Protein AF-A0A7S2F613-F1 (afdb_monomer_lite)

Sequence (159 aa):
TREFFDGRSPPLEVKPGTGSWQAKCLLPETAGRDEAEAFFVKMGFDPSSQLEWSEDGGLTVTNIHPGFIANLETGDKDVWWNIVHTGSLKTADGTAFPKKMVQEVQRRGWEATYAWKLKPGDWVVLDNMQVQHGRLPFQPDDSQIRTLLTVYDTPLRSC

Organism: NCBI:txid3111310

Foldseek 3Di:
DADQDDPPDPDDDDDPPDDALCVVLVHPPPDDPVSSVVSVVVVVDDCVPAWDADPVGDIGGHDADDQFCADPVVRRHGQRPDDLLPDFDAHNVRHTDDPVVSVVVVVLQSVQKDKDFDDVPDDDDDDNRFKDKDWDDDDDDPRDGTIIMIGGCDDPPPD

InterPro domains:
  IPR003819 TauD/TfdA-like domain [PF02668] (90-151)
  IPR042098 Glutarate 2-hydroxylase superfamily [G3DSA:3.60.130.10] (4-151)

Structure (mmCIF, N/CA/C/O backbone):
data_AF-A0A7S2F613-F1
#
_entry.id   AF-A0A7S2F613-F1
#
loop_
_atom_site.group_PDB
_atom_site.id
_atom_site.type_symbol
_atom_site.label_atom_id
_atom_site.label_alt_id
_atom_site.label_comp_id
_atom_site.label_asym_id
_atom_site.label_entity_id
_atom_site.label_seq_id
_atom_site.pdbx_PDB_ins_code
_atom_site.Cartn_x
_atom_site.Cartn_y
_atom_site.Cartn_z
_atom_site.occupancy
_atom_site.B_iso_or_equiv
_atom_site.auth_seq_id
_atom_site.auth_comp_id
_atom_site.auth_asym_id
_atom_site.auth_atom_id
_atom_site.pdbx_PDB_model_num
ATOM 1 N N . THR A 1 1 ? 25.778 -18.087 -7.089 1.00 37.00 1 THR A N 1
ATOM 2 C CA . THR A 1 1 ? 26.195 -17.794 -5.702 1.00 37.00 1 THR A CA 1
ATOM 3 C C . THR A 1 1 ? 25.107 -16.937 -5.089 1.00 37.00 1 THR A C 1
ATOM 5 O O . THR A 1 1 ? 24.722 -15.973 -5.733 1.00 37.00 1 THR A O 1
ATOM 8 N N . ARG A 1 2 ? 24.500 -17.341 -3.966 1.00 30.61 2 ARG A N 1
ATOM 9 C CA . ARG A 1 2 ? 23.435 -16.555 -3.315 1.00 30.61 2 ARG A CA 1
ATOM 10 C C . ARG A 1 2 ? 24.089 -15.339 -2.652 1.00 30.61 2 ARG A C 1
ATOM 12 O O . ARG A 1 2 ? 24.953 -15.527 -1.804 1.00 30.61 2 ARG A O 1
ATOM 19 N N . GLU A 1 3 ? 23.732 -14.131 -3.071 1.00 34.25 3 GLU A N 1
ATOM 20 C CA . GLU A 1 3 ? 24.165 -12.897 -2.409 1.00 34.25 3 GLU A CA 1
ATOM 21 C C . GLU A 1 3 ? 23.092 -12.518 -1.383 1.00 34.25 3 GLU A C 1
ATOM 23 O O . GLU A 1 3 ? 21.963 -12.206 -1.750 1.00 34.25 3 GLU A O 1
ATOM 28 N N . PHE A 1 4 ? 23.427 -12.608 -0.096 1.00 34.53 4 PHE A N 1
ATOM 29 C CA . PHE A 1 4 ? 22.566 -12.152 0.993 1.00 34.53 4 PHE A CA 1
ATOM 30 C C . PHE A 1 4 ? 22.884 -10.681 1.275 1.00 34.53 4 PHE A C 1
ATOM 32 O O . PHE A 1 4 ? 24.031 -10.345 1.568 1.00 34.53 4 PHE A O 1
ATOM 39 N N . PHE A 1 5 ? 21.886 -9.803 1.173 1.00 37.22 5 PHE A N 1
ATOM 40 C CA . PHE A 1 5 ? 22.024 -8.398 1.559 1.00 37.22 5 PHE A CA 1
ATOM 41 C C . PHE A 1 5 ? 21.827 -8.251 3.079 1.00 37.22 5 PHE A C 1
ATOM 43 O O . PHE A 1 5 ? 20.811 -8.679 3.626 1.00 37.22 5 PHE A O 1
ATOM 50 N N . ASP A 1 6 ? 22.806 -7.653 3.764 1.00 43.38 6 ASP A N 1
ATOM 51 C CA . ASP A 1 6 ? 22.768 -7.376 5.208 1.00 43.38 6 ASP A CA 1
ATOM 52 C C . ASP A 1 6 ? 21.840 -6.181 5.505 1.00 43.38 6 ASP A C 1
ATOM 54 O O . ASP A 1 6 ? 22.113 -5.049 5.107 1.00 43.38 6 ASP A O 1
ATOM 58 N N . GLY A 1 7 ? 20.719 -6.439 6.187 1.00 41.16 7 GLY A N 1
ATOM 59 C CA . GLY A 1 7 ? 19.607 -5.499 6.411 1.00 41.16 7 GLY A CA 1
ATOM 60 C C . GLY A 1 7 ? 19.746 -4.571 7.616 1.00 41.16 7 GLY A C 1
ATOM 61 O O . GLY A 1 7 ? 18.743 -4.196 8.216 1.00 41.16 7 GLY A O 1
ATOM 62 N N . ARG A 1 8 ? 20.965 -4.216 8.032 1.00 43.31 8 ARG A N 1
ATOM 63 C CA . ARG A 1 8 ? 21.192 -3.392 9.240 1.00 43.31 8 ARG A CA 1
ATOM 64 C C . ARG A 1 8 ? 20.996 -1.889 9.037 1.00 43.31 8 ARG A C 1
ATOM 66 O O . ARG A 1 8 ? 21.189 -1.125 9.980 1.00 43.31 8 ARG A O 1
ATOM 73 N N . SER A 1 9 ? 20.614 -1.448 7.843 1.00 40.47 9 SER A N 1
ATOM 74 C CA . SER A 1 9 ? 20.258 -0.051 7.598 1.00 40.47 9 SER A CA 1
ATOM 75 C C . SER A 1 9 ? 18.737 0.106 7.649 1.00 40.47 9 SER A C 1
ATOM 77 O O . SER A 1 9 ? 18.044 -0.603 6.919 1.00 40.47 9 SER A O 1
ATOM 79 N N . PRO A 1 10 ? 18.198 1.004 8.496 1.00 37.19 10 PRO A N 1
ATOM 80 C CA . PRO A 1 10 ? 16.763 1.252 8.537 1.00 37.19 10 PRO A CA 1
ATOM 81 C C . PRO A 1 10 ? 16.275 1.711 7.153 1.00 37.19 10 PRO A C 1
ATOM 83 O O . PRO A 1 10 ? 17.039 2.357 6.426 1.00 37.19 10 PRO A O 1
ATOM 86 N N . PRO A 1 11 ? 15.029 1.386 6.769 1.00 42.75 11 PRO A N 1
ATOM 87 C CA . PRO A 1 11 ? 14.482 1.831 5.498 1.00 42.75 11 PRO A CA 1
ATOM 88 C C . PRO A 1 11 ? 14.570 3.357 5.399 1.00 42.75 11 PRO A C 1
ATOM 90 O O . PRO A 1 11 ? 14.275 4.076 6.356 1.00 42.75 11 PRO A O 1
ATOM 93 N N . LEU A 1 12 ? 15.011 3.834 4.231 1.00 37.72 12 LEU A N 1
ATOM 94 C CA . LEU A 1 12 ? 15.002 5.252 3.886 1.00 37.72 12 LEU A CA 1
ATOM 95 C C . LEU A 1 12 ? 13.589 5.811 4.079 1.00 37.72 12 LEU A C 1
ATOM 97 O O . LEU A 1 12 ? 12.602 5.136 3.786 1.00 37.72 12 LEU A O 1
ATOM 101 N N . GLU A 1 13 ? 13.505 7.050 4.555 1.00 37.03 13 GLU A N 1
ATOM 102 C CA . GLU A 1 13 ? 12.249 7.771 4.728 1.00 37.03 13 GLU A CA 1
ATOM 103 C C . GLU A 1 13 ? 11.483 7.807 3.392 1.00 37.03 13 GLU A C 1
ATOM 105 O O . GLU A 1 13 ? 11.915 8.422 2.412 1.00 37.03 13 GLU A O 1
ATOM 110 N N . VAL A 1 14 ? 10.365 7.080 3.325 1.00 37.72 14 VAL A N 1
ATOM 111 C CA . VAL A 1 14 ? 9.534 7.002 2.122 1.00 37.72 14 VAL A CA 1
ATOM 112 C C . VAL A 1 14 ? 8.728 8.291 2.034 1.00 37.72 14 VAL A C 1
ATOM 114 O O . VAL A 1 14 ? 7.761 8.482 2.770 1.00 37.72 14 VAL A O 1
ATOM 117 N N . LYS A 1 15 ? 9.107 9.188 1.119 1.00 37.25 15 LYS A N 1
ATOM 118 C CA . LYS A 1 15 ? 8.228 10.296 0.730 1.00 37.25 15 LYS A CA 1
ATOM 119 C C . LYS A 1 15 ? 6.997 9.707 0.023 1.00 37.25 15 LYS A C 1
ATOM 121 O O . LYS A 1 15 ? 7.185 8.911 -0.902 1.00 37.25 15 LYS A O 1
ATOM 126 N N . PRO A 1 16 ? 5.760 10.057 0.423 1.00 47.88 16 PRO A N 1
ATOM 127 C CA . PRO A 1 16 ? 4.569 9.569 -0.257 1.00 47.88 16 PRO A CA 1
ATOM 128 C C . PRO A 1 16 ? 4.630 9.932 -1.743 1.00 47.88 16 PRO A C 1
ATOM 130 O O . PRO A 1 16 ? 5.014 11.045 -2.097 1.00 47.88 16 PRO A O 1
ATOM 133 N N . GLY A 1 17 ? 4.269 8.990 -2.616 1.00 47.56 17 GLY A N 1
ATOM 134 C CA . GLY A 1 17 ? 4.135 9.252 -4.046 1.00 47.56 17 GLY A CA 1
ATOM 135 C C . GLY A 1 17 ? 3.032 10.285 -4.276 1.00 47.56 17 GLY A C 1
ATOM 136 O O . GLY A 1 17 ? 1.847 9.970 -4.167 1.00 47.56 17 GLY A O 1
ATOM 137 N N . THR A 1 18 ? 3.426 11.526 -4.547 1.00 50.38 18 THR A N 1
ATOM 138 C CA . THR A 1 18 ? 2.542 12.677 -4.751 1.00 50.38 18 THR A CA 1
ATOM 139 C C . THR A 1 18 ? 1.943 12.645 -6.159 1.00 50.38 18 THR A C 1
ATOM 141 O O . THR A 1 18 ? 2.456 13.282 -7.074 1.00 50.38 18 THR A O 1
ATOM 144 N N . GLY A 1 19 ? 0.880 11.866 -6.351 1.00 67.88 19 GLY A N 1
ATOM 145 C CA . GLY A 1 19 ? -0.037 12.028 -7.485 1.00 67.88 19 GLY A CA 1
ATOM 146 C C . GLY A 1 19 ? -1.307 12.746 -7.028 1.00 67.88 19 GLY A C 1
ATOM 147 O O . GLY A 1 19 ? -1.758 12.495 -5.908 1.00 67.88 19 GLY A O 1
ATOM 148 N N . SER A 1 20 ? -1.874 13.621 -7.865 1.00 88.75 20 SER A N 1
ATOM 149 C CA . SER A 1 20 ? -3.163 14.268 -7.585 1.00 88.75 20 SER A CA 1
ATOM 150 C C . SER A 1 20 ? -4.280 13.222 -7.474 1.00 88.75 20 SER A C 1
ATOM 152 O O . SER A 1 20 ? -4.200 12.138 -8.067 1.00 88.75 20 SER A O 1
ATOM 154 N N . TRP A 1 21 ? -5.327 13.512 -6.698 1.00 92.19 21 TRP A N 1
ATOM 155 C CA . TRP A 1 21 ? -6.483 12.616 -6.631 1.00 92.19 21 TRP A CA 1
ATOM 156 C C . TRP A 1 21 ? -7.203 12.552 -7.985 1.00 92.19 21 TRP A C 1
ATOM 158 O O . TRP A 1 21 ? -7.715 11.489 -8.322 1.00 92.19 21 TRP A O 1
ATOM 168 N N . GLN A 1 22 ? -7.150 13.613 -8.802 1.00 92.62 22 GLN A N 1
ATOM 169 C CA . GLN A 1 22 ? -7.655 13.629 -10.178 1.00 92.62 22 GLN A CA 1
ATOM 170 C C . GLN A 1 22 ? -6.982 12.534 -11.006 1.00 92.62 22 GLN A C 1
ATOM 172 O O . GLN A 1 22 ? -7.659 11.666 -11.553 1.00 92.62 22 GLN A O 1
ATOM 177 N N . ALA A 1 23 ? -5.645 12.498 -11.011 1.00 89.88 23 ALA A N 1
ATOM 178 C CA . ALA A 1 23 ? -4.888 11.480 -11.732 1.00 89.88 23 ALA A CA 1
ATOM 179 C C . ALA A 1 23 ? -5.184 10.066 -11.208 1.00 89.88 23 ALA A C 1
ATOM 181 O O . ALA A 1 23 ? -5.348 9.139 -11.999 1.00 89.88 23 ALA A O 1
ATOM 182 N N . LYS A 1 24 ? -5.303 9.890 -9.883 1.00 87.38 24 LYS A N 1
ATOM 183 C CA . LYS A 1 24 ? -5.655 8.589 -9.281 1.00 87.38 24 LYS A CA 1
ATOM 184 C C . LYS A 1 24 ? -7.056 8.112 -9.661 1.00 87.38 24 LYS A C 1
ATOM 186 O O . LYS A 1 24 ? -7.245 6.914 -9.850 1.00 87.38 24 LYS A O 1
ATOM 191 N N . CYS A 1 25 ? -8.011 9.029 -9.776 1.00 90.00 25 CYS A N 1
ATOM 192 C CA . CYS A 1 25 ? -9.385 8.729 -10.174 1.00 90.00 25 CYS A CA 1
ATOM 193 C C . CYS A 1 25 ? -9.566 8.697 -11.701 1.00 90.00 25 CYS A C 1
ATOM 195 O O . CYS A 1 25 ? -10.675 8.455 -12.170 1.00 90.00 25 CYS A O 1
ATOM 197 N N . LEU A 1 26 ? -8.496 8.934 -12.478 1.00 91.00 26 LEU A N 1
ATOM 198 C CA . LEU A 1 26 ? -8.529 9.075 -13.939 1.00 91.00 26 LEU A CA 1
ATOM 199 C C . LEU A 1 26 ? -9.501 10.174 -14.412 1.00 91.00 26 LEU A C 1
ATOM 201 O O . LEU A 1 26 ? -10.165 10.035 -15.439 1.00 91.00 26 LEU A O 1
ATOM 205 N N . LEU A 1 27 ? -9.587 11.263 -13.650 1.00 89.88 27 LEU A N 1
ATOM 206 C CA . LEU A 1 27 ? -10.442 12.417 -13.915 1.00 89.88 27 LEU A CA 1
ATOM 207 C C . LEU A 1 27 ? -9.635 13.568 -14.541 1.00 89.88 27 LEU A C 1
ATOM 209 O O . LEU A 1 27 ? -8.425 13.663 -14.313 1.00 89.88 27 LEU A O 1
ATOM 213 N N . PRO A 1 28 ? -10.272 14.461 -15.326 1.00 92.56 28 PRO A N 1
ATOM 214 C CA . PRO A 1 28 ? -9.612 15.672 -15.802 1.00 92.56 28 PRO A CA 1
ATOM 215 C C . PRO A 1 28 ? -9.228 16.585 -14.628 1.00 92.56 28 PRO A C 1
ATOM 217 O O . PRO A 1 28 ? -9.881 16.589 -13.590 1.00 92.56 28 PRO A O 1
ATOM 220 N N . GLU A 1 29 ? -8.216 17.433 -14.820 1.00 89.44 29 GLU A N 1
ATOM 221 C CA . GLU A 1 29 ? -7.767 18.405 -13.802 1.00 89.44 29 GLU A CA 1
ATOM 222 C C . GLU A 1 29 ? -8.877 19.382 -13.359 1.00 89.44 29 GLU A C 1
ATOM 224 O O . GLU A 1 29 ? -8.812 19.954 -12.275 1.00 89.44 29 GLU A O 1
ATOM 229 N N . THR A 1 30 ? -9.914 19.560 -14.185 1.00 93.81 30 THR A N 1
ATOM 230 C CA . THR A 1 30 ? -11.089 20.401 -13.903 1.00 93.81 30 THR A CA 1
ATOM 231 C C . THR A 1 30 ? -12.176 19.705 -13.084 1.00 93.81 30 THR A C 1
ATOM 233 O O . THR A 1 30 ? -13.188 20.340 -12.796 1.00 93.81 30 THR A O 1
ATOM 236 N N . ALA A 1 31 ? -12.026 18.413 -12.782 1.00 93.81 31 ALA A N 1
ATOM 237 C CA . ALA A 1 31 ? -13.040 17.650 -12.064 1.00 93.81 31 ALA A CA 1
ATOM 238 C C . ALA A 1 31 ? -13.255 18.183 -10.643 1.00 93.81 31 ALA A C 1
ATOM 240 O O . ALA A 1 31 ? -12.326 18.669 -9.990 1.00 93.81 31 ALA A O 1
ATOM 241 N N . GLY A 1 32 ? -14.495 18.085 -10.169 1.00 94.81 32 GLY A N 1
ATOM 242 C CA . GLY A 1 32 ? -14.887 18.488 -8.819 1.00 94.81 32 GLY A CA 1
ATOM 243 C C . GLY A 1 32 ? -14.724 17.381 -7.771 1.00 94.81 32 GLY A C 1
ATOM 244 O O . GLY A 1 32 ? -14.464 16.221 -8.090 1.00 94.81 32 GLY A O 1
ATOM 245 N N . ARG A 1 33 ? -14.938 17.742 -6.497 1.00 95.44 33 ARG A N 1
ATOM 246 C CA . ARG A 1 33 ? -14.929 16.799 -5.361 1.00 95.44 33 ARG A CA 1
ATOM 247 C C . ARG A 1 33 ? -15.982 15.698 -5.520 1.00 95.44 33 ARG A C 1
ATOM 249 O O . ARG A 1 33 ? -15.664 14.529 -5.335 1.00 95.44 33 ARG A O 1
ATOM 256 N N . ASP A 1 34 ? -17.184 16.068 -5.954 1.00 96.25 34 ASP A N 1
ATOM 257 C CA . ASP A 1 34 ? -18.316 15.150 -6.134 1.00 96.25 34 ASP A CA 1
ATOM 258 C C . ASP A 1 34 ? -18.000 14.012 -7.123 1.00 96.25 34 ASP A C 1
ATOM 260 O O . ASP A 1 34 ? -18.422 12.873 -6.931 1.00 96.25 34 ASP A O 1
ATOM 264 N N . GLU A 1 35 ? -17.212 14.289 -8.169 1.00 96.38 35 GLU A N 1
ATOM 265 C CA . GLU A 1 35 ? -16.789 13.275 -9.145 1.00 96.38 35 GLU A CA 1
ATOM 266 C C . GLU A 1 35 ? -15.791 12.280 -8.536 1.00 96.38 35 GLU A C 1
ATOM 268 O O . GLU A 1 35 ? -15.877 11.075 -8.793 1.00 96.38 35 GLU A O 1
ATOM 273 N N . ALA A 1 36 ? -14.870 12.759 -7.695 1.00 95.38 36 ALA A N 1
ATOM 274 C CA . ALA A 1 36 ? -13.951 11.896 -6.958 1.00 95.38 36 ALA A CA 1
ATOM 275 C C . ALA A 1 36 ? -14.688 11.051 -5.909 1.00 95.38 36 ALA A C 1
ATOM 277 O O . ALA A 1 36 ? -14.429 9.854 -5.792 1.00 95.38 36 ALA A O 1
ATOM 278 N N . GLU A 1 37 ? -15.645 11.627 -5.182 1.00 96.75 37 GLU A N 1
ATOM 279 C CA . GLU A 1 37 ? -16.476 10.870 -4.241 1.00 96.75 37 GLU A CA 1
ATOM 280 C C . GLU A 1 37 ? -17.279 9.783 -4.956 1.00 96.75 37 GLU A C 1
ATOM 282 O O . GLU A 1 37 ? -17.251 8.626 -4.535 1.00 96.75 37 GLU A O 1
ATOM 287 N N . ALA A 1 38 ? -17.915 10.105 -6.086 1.00 95.94 38 ALA A N 1
ATOM 288 C CA . ALA A 1 38 ? -18.638 9.127 -6.895 1.00 95.94 38 ALA A CA 1
ATOM 289 C C . ALA A 1 38 ? -17.733 7.973 -7.366 1.00 95.94 38 ALA A C 1
ATOM 291 O O . ALA A 1 38 ? -18.163 6.814 -7.387 1.00 95.94 38 ALA A O 1
ATOM 292 N N . PHE A 1 39 ? -16.471 8.264 -7.703 1.00 95.50 39 PHE A N 1
ATOM 293 C CA . PHE A 1 39 ? -15.474 7.248 -8.039 1.00 95.50 39 PHE A CA 1
ATOM 294 C C . PHE A 1 39 ? -15.225 6.281 -6.869 1.00 95.50 39 PHE A C 1
ATOM 296 O O . PHE A 1 39 ? -15.300 5.065 -7.058 1.00 95.50 39 PHE A O 1
ATOM 303 N N . PHE A 1 40 ? -14.993 6.787 -5.654 1.00 94.81 40 PHE A N 1
ATOM 304 C CA . PHE A 1 40 ? -14.752 5.942 -4.477 1.00 94.81 40 PHE A CA 1
ATOM 305 C C . PHE A 1 40 ? -16.011 5.205 -4.001 1.00 94.81 40 PHE A C 1
ATOM 307 O O . PHE A 1 40 ? -15.928 4.022 -3.669 1.00 94.81 40 PHE A O 1
ATOM 314 N N . VAL A 1 41 ? -17.187 5.831 -4.064 1.00 95.25 41 VAL A N 1
ATOM 315 C CA . VAL A 1 41 ? -18.476 5.175 -3.775 1.00 95.25 41 VAL A CA 1
ATOM 316 C C . VAL A 1 41 ? -18.696 3.980 -4.700 1.00 95.25 41 VAL A C 1
ATOM 318 O O . VAL A 1 41 ? -19.072 2.901 -4.245 1.00 95.25 41 VAL A O 1
ATOM 321 N N . LYS A 1 42 ? -18.391 4.120 -5.996 1.00 94.69 42 LYS A N 1
ATOM 322 C CA . LYS A 1 42 ? -18.473 3.011 -6.959 1.00 94.69 42 LYS A CA 1
ATOM 323 C C . LYS A 1 42 ? -17.524 1.855 -6.615 1.00 94.69 42 LYS A C 1
ATOM 325 O O . LYS A 1 42 ? -17.823 0.711 -6.947 1.00 94.69 42 LYS A O 1
ATOM 330 N N . MET A 1 43 ? -16.403 2.139 -5.954 1.00 91.56 43 MET A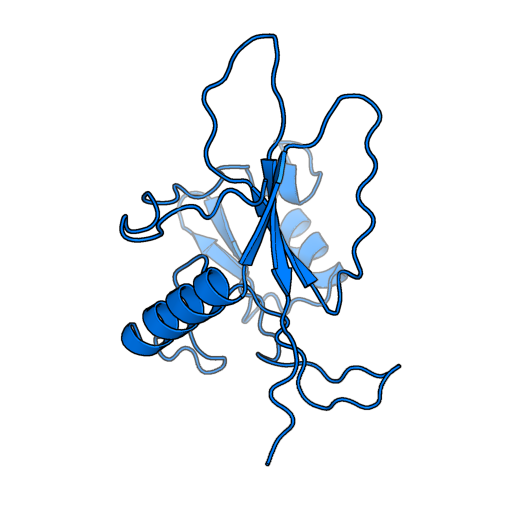 N 1
ATOM 331 C CA . MET A 1 43 ? -15.468 1.127 -5.447 1.00 91.56 43 MET A CA 1
ATOM 332 C C . MET A 1 43 ? -15.873 0.544 -4.082 1.00 91.56 43 MET A C 1
ATOM 334 O O . MET A 1 43 ? -15.179 -0.334 -3.577 1.00 91.56 43 MET A O 1
ATOM 338 N N . GLY A 1 44 ? -16.989 0.995 -3.500 1.00 93.19 44 GLY A N 1
ATOM 339 C CA . GLY A 1 44 ? -17.529 0.483 -2.239 1.00 93.19 44 GLY A CA 1
ATOM 340 C C . GLY A 1 44 ? -17.060 1.223 -0.986 1.00 93.19 44 GLY A C 1
ATOM 341 O O . GLY A 1 44 ? -17.220 0.691 0.108 1.00 93.19 44 GLY A O 1
ATOM 342 N N . PHE A 1 45 ? -16.488 2.420 -1.123 1.00 93.75 45 PHE A N 1
ATOM 343 C CA . PHE A 1 45 ? -16.135 3.260 0.023 1.00 93.75 45 PHE A CA 1
ATOM 344 C C . PHE A 1 45 ? -17.354 4.032 0.539 1.00 93.75 45 PHE A C 1
ATOM 346 O O . PHE A 1 45 ? -18.154 4.543 -0.246 1.00 93.75 45 PHE A O 1
ATOM 353 N N . ASP A 1 46 ? -17.455 4.165 1.859 1.00 93.75 46 ASP A N 1
ATOM 354 C CA . ASP A 1 46 ? -18.429 5.032 2.519 1.00 93.75 46 ASP A CA 1
ATOM 355 C C . ASP A 1 46 ? -17.890 6.474 2.609 1.00 93.75 46 ASP A C 1
ATOM 357 O O . ASP A 1 46 ? -16.919 6.725 3.333 1.00 93.75 46 ASP A O 1
ATOM 361 N N . PRO A 1 47 ? -18.509 7.448 1.920 1.00 93.44 47 PRO A N 1
ATOM 362 C CA . PRO A 1 47 ? -18.031 8.825 1.906 1.00 93.44 47 PRO A CA 1
ATOM 363 C C . PRO A 1 47 ? -18.089 9.488 3.286 1.00 93.44 47 PRO A C 1
ATOM 365 O O . PRO A 1 47 ? -17.308 10.394 3.549 1.00 93.44 47 PRO A O 1
ATOM 368 N N . SER A 1 48 ? -18.966 9.033 4.187 1.00 91.81 48 SER A N 1
ATOM 369 C CA . SER A 1 48 ? -19.140 9.648 5.508 1.00 91.81 48 SER A CA 1
ATOM 370 C C . SER A 1 48 ? -18.064 9.262 6.526 1.00 91.81 48 SER A C 1
ATOM 372 O O . SER A 1 48 ? -17.859 9.982 7.503 1.00 91.81 48 SER A O 1
ATOM 374 N N . SER A 1 49 ? -17.380 8.135 6.313 1.00 90.25 49 SER A N 1
ATOM 375 C CA . SER A 1 49 ? -16.419 7.575 7.272 1.00 90.25 49 SER A CA 1
ATOM 376 C C . SER A 1 49 ? -15.041 7.282 6.676 1.00 90.25 49 SER A C 1
ATOM 378 O O . SER A 1 49 ? -14.070 7.148 7.422 1.00 90.25 49 SER A O 1
ATOM 380 N N . GLN A 1 50 ? -14.927 7.201 5.346 1.00 92.69 50 GLN A N 1
ATOM 381 C CA . GLN A 1 50 ? -13.699 6.789 4.664 1.00 92.69 50 GLN A CA 1
ATOM 382 C C . GLN A 1 50 ? -13.109 7.847 3.733 1.00 92.69 50 GLN A C 1
ATOM 384 O O . GLN A 1 50 ? -11.981 7.654 3.276 1.00 92.69 50 GLN A O 1
ATOM 389 N N . LEU A 1 51 ? -13.817 8.945 3.460 1.00 94.81 51 LEU A N 1
ATOM 390 C CA . LEU A 1 51 ? -13.331 10.047 2.631 1.00 94.81 51 LEU A CA 1
ATOM 391 C C . LEU A 1 51 ? -13.253 11.326 3.467 1.00 94.81 51 LEU A C 1
ATOM 393 O O . LEU A 1 51 ? -14.233 11.743 4.074 1.00 94.81 51 LEU A O 1
ATOM 397 N N . GLU A 1 52 ? -12.082 11.953 3.492 1.00 94.50 52 GLU A N 1
ATOM 398 C CA . GLU A 1 52 ? -11.854 13.200 4.220 1.00 94.50 52 GLU A CA 1
ATOM 399 C C . GLU A 1 52 ? -11.182 14.220 3.299 1.00 94.50 52 GLU A C 1
ATOM 401 O O . GLU A 1 52 ? -10.058 14.016 2.829 1.00 94.50 52 GLU A O 1
ATOM 406 N N . TRP A 1 53 ? -11.882 15.326 3.044 1.00 94.81 53 TRP A N 1
ATOM 407 C CA . TRP A 1 53 ? -11.347 16.459 2.298 1.00 94.81 53 TRP A CA 1
ATOM 408 C C . TRP A 1 53 ? -10.659 17.440 3.235 1.00 94.81 53 TRP A C 1
ATOM 410 O O . TRP A 1 53 ? -11.271 17.938 4.180 1.00 94.81 53 TRP A O 1
ATOM 420 N N . SER A 1 54 ? -9.420 17.793 2.921 1.00 93.00 54 SER A N 1
ATOM 421 C CA . SER A 1 54 ? -8.729 18.889 3.590 1.00 93.00 54 SER A CA 1
ATOM 422 C C . SER A 1 54 ? -9.125 20.249 3.000 1.00 93.00 54 SER A C 1
ATOM 424 O O . SER A 1 54 ? -9.658 20.367 1.887 1.00 93.00 54 SER A O 1
ATOM 426 N N . GLU A 1 55 ? -8.869 21.312 3.763 1.00 92.62 55 GLU A N 1
ATOM 427 C CA . GLU A 1 55 ? -9.160 22.693 3.352 1.00 92.62 55 GLU A CA 1
ATOM 428 C C . GLU A 1 55 ? -8.384 23.103 2.090 1.00 92.62 55 GLU A C 1
ATOM 430 O O . GLU A 1 55 ? -8.908 23.833 1.252 1.00 92.62 55 GLU A O 1
ATOM 435 N N . ASP A 1 56 ? -7.173 22.574 1.909 1.00 90.50 56 ASP A N 1
ATOM 436 C CA . ASP A 1 56 ? -6.306 22.816 0.749 1.00 90.50 56 ASP A CA 1
ATOM 437 C C . ASP A 1 56 ? -6.692 22.002 -0.503 1.00 90.50 56 ASP A C 1
ATOM 439 O O . ASP A 1 56 ? -6.019 22.084 -1.530 1.00 90.50 56 ASP A O 1
ATOM 443 N N . GLY A 1 57 ? -7.785 21.234 -0.448 1.00 90.50 57 GLY A N 1
ATOM 444 C CA . GLY A 1 57 ? -8.274 20.438 -1.577 1.00 90.50 57 GLY A CA 1
ATOM 445 C C . GLY A 1 57 ? -7.611 19.070 -1.733 1.00 90.50 57 GLY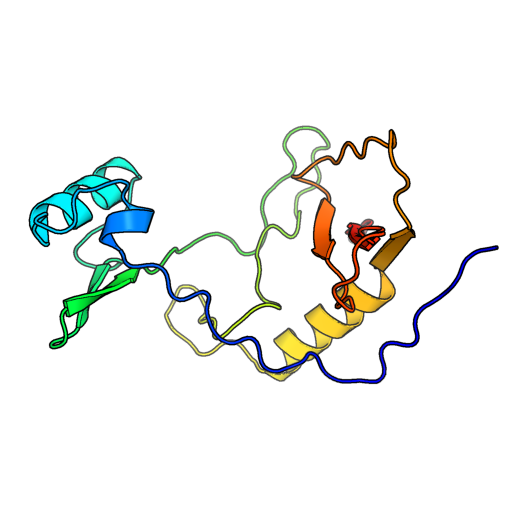 A C 1
ATOM 446 O O . GLY A 1 57 ? -7.835 18.401 -2.746 1.00 90.50 57 GLY A O 1
ATOM 447 N N . GLY A 1 58 ? -6.829 18.635 -0.745 1.00 91.88 58 GLY A N 1
ATOM 448 C CA . GLY A 1 58 ? -6.388 17.251 -0.617 1.00 91.88 58 GLY A CA 1
ATOM 449 C C . GLY A 1 58 ? -7.534 16.300 -0.256 1.00 91.88 58 GLY A C 1
ATOM 450 O O . GLY A 1 58 ? -8.541 16.691 0.333 1.00 91.88 58 GLY A O 1
ATOM 451 N N . LEU A 1 59 ? -7.362 15.029 -0.620 1.00 93.12 59 LEU A N 1
ATOM 452 C CA . LEU A 1 59 ? -8.288 13.948 -0.294 1.00 93.12 59 LEU A CA 1
ATOM 453 C C . LEU A 1 59 ? -7.528 12.836 0.427 1.00 93.12 59 LEU A C 1
ATOM 455 O O . LEU A 1 59 ? -6.593 12.250 -0.129 1.00 93.12 59 LEU A O 1
ATOM 459 N N . THR A 1 60 ? -7.961 12.524 1.643 1.00 91.25 60 THR A N 1
ATOM 460 C CA . THR A 1 60 ? -7.549 11.327 2.375 1.00 91.25 60 THR A CA 1
ATOM 461 C C . THR A 1 60 ? -8.601 10.244 2.184 1.00 91.25 60 THR A C 1
ATOM 463 O O . THR A 1 60 ? -9.790 10.476 2.38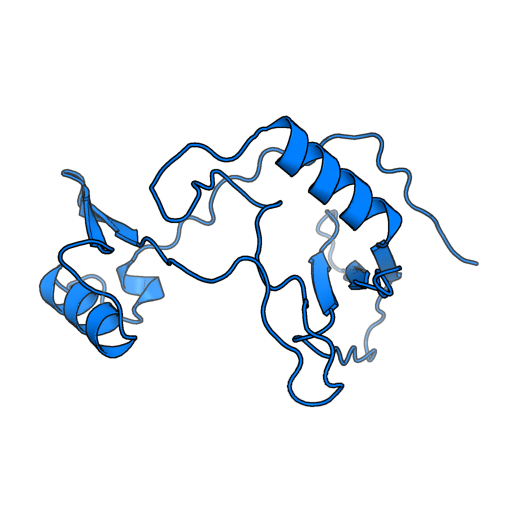3 1.00 91.25 60 THR A O 1
ATOM 466 N N . VAL A 1 61 ? -8.150 9.048 1.806 1.00 90.81 61 VAL A N 1
ATOM 467 C CA . VAL A 1 61 ? -9.002 7.867 1.633 1.00 90.81 61 VAL A CA 1
ATOM 468 C C . VAL A 1 61 ? -8.565 6.809 2.634 1.00 90.81 61 VAL A C 1
ATOM 470 O O . VAL A 1 61 ? -7.421 6.350 2.596 1.00 90.81 61 VAL A O 1
ATOM 473 N N . THR A 1 62 ? -9.470 6.416 3.523 1.00 89.12 62 THR A N 1
ATOM 474 C CA . THR A 1 62 ? -9.221 5.409 4.556 1.00 89.12 62 THR A CA 1
ATOM 475 C C . THR A 1 62 ? -9.791 4.071 4.119 1.00 89.12 62 THR A C 1
ATOM 477 O O . THR A 1 62 ? -11.002 3.862 4.099 1.00 89.12 62 THR A O 1
ATOM 480 N N . ASN A 1 63 ? -8.909 3.133 3.788 1.00 86.75 63 ASN A N 1
ATOM 481 C CA . ASN A 1 63 ? -9.310 1.776 3.451 1.00 86.75 63 ASN A CA 1
ATOM 482 C C . ASN A 1 63 ? -9.223 0.861 4.683 1.00 86.75 63 ASN A C 1
ATOM 484 O O . ASN A 1 63 ? -8.138 0.687 5.242 1.00 86.75 63 ASN A O 1
ATOM 488 N N . ILE A 1 64 ? -10.354 0.287 5.103 1.00 85.69 64 ILE A N 1
ATOM 489 C CA . ILE A 1 64 ? -10.434 -0.626 6.248 1.00 85.69 64 ILE A CA 1
ATOM 490 C C . ILE A 1 64 ? -10.554 -2.053 5.718 1.00 85.69 64 ILE A C 1
ATOM 492 O O . ILE A 1 64 ? -11.575 -2.439 5.152 1.00 85.69 64 ILE A O 1
ATOM 496 N N . HIS A 1 65 ? -9.515 -2.852 5.946 1.00 83.00 65 HIS A N 1
ATOM 497 C CA . HIS A 1 65 ? -9.477 -4.257 5.557 1.00 83.00 65 HIS A CA 1
ATOM 498 C C . HIS A 1 65 ? -8.979 -5.145 6.702 1.00 83.00 65 HIS A C 1
ATOM 500 O O . HIS A 1 65 ? -8.264 -4.667 7.590 1.00 83.00 65 HIS A O 1
ATOM 506 N N . PRO A 1 66 ? -9.334 -6.443 6.691 1.00 84.50 66 PRO A N 1
ATOM 507 C CA . PRO A 1 66 ? -8.732 -7.424 7.582 1.00 84.50 66 PRO A CA 1
ATOM 508 C C . PRO A 1 66 ? -7.203 -7.416 7.475 1.00 84.50 66 PRO A C 1
ATOM 510 O O . PRO A 1 66 ? -6.649 -7.305 6.384 1.00 84.50 66 PRO A O 1
ATOM 513 N N . GLY A 1 67 ? -6.512 -7.576 8.607 1.00 80.50 67 GLY A N 1
ATOM 514 C CA . GLY A 1 67 ? -5.055 -7.750 8.603 1.00 80.50 67 GLY A CA 1
ATOM 515 C C . GLY A 1 67 ? -4.623 -9.082 7.975 1.00 80.50 67 GLY A C 1
ATOM 516 O O . GLY A 1 67 ? -3.548 -9.167 7.388 1.00 80.50 67 GLY A O 1
ATOM 517 N N . PHE A 1 68 ? -5.483 -10.094 8.053 1.00 84.00 68 PHE A N 1
ATOM 518 C CA . PHE A 1 68 ? -5.280 -11.413 7.470 1.00 84.00 68 PHE A CA 1
ATOM 519 C C . PHE A 1 68 ? -6.508 -11.810 6.662 1.00 84.00 68 PHE A C 1
ATOM 521 O O . PHE A 1 68 ? -7.632 -11.458 7.029 1.00 84.00 68 PHE A O 1
ATOM 528 N N . ILE A 1 69 ? -6.294 -12.562 5.590 1.00 81.94 69 ILE A N 1
ATOM 529 C CA . ILE A 1 69 ? -7.362 -13.156 4.783 1.00 81.94 69 ILE A CA 1
ATOM 530 C C . ILE A 1 69 ? -7.197 -14.675 4.741 1.00 81.94 69 ILE A C 1
ATOM 532 O O . ILE A 1 69 ? -6.089 -15.185 4.871 1.00 81.94 69 ILE A O 1
ATOM 536 N N . ALA A 1 70 ? -8.289 -15.404 4.529 1.00 78.19 70 ALA A N 1
ATOM 537 C CA . ALA A 1 70 ? -8.212 -16.845 4.316 1.00 78.19 70 ALA A CA 1
ATOM 538 C C . ALA A 1 70 ? -7.729 -17.154 2.890 1.00 78.19 70 ALA A C 1
ATOM 540 O O . ALA A 1 70 ? -8.225 -16.565 1.925 1.00 78.19 70 ALA A O 1
ATOM 541 N N . ASN A 1 71 ? -6.821 -18.120 2.747 1.00 71.44 71 ASN A N 1
ATOM 542 C CA . ASN A 1 71 ? -6.536 -18.738 1.461 1.00 71.44 71 ASN A CA 1
ATOM 543 C C . ASN A 1 71 ? -7.633 -19.764 1.151 1.00 71.44 71 ASN A C 1
ATOM 545 O O . ASN A 1 71 ? -7.670 -20.856 1.720 1.00 71.44 71 AS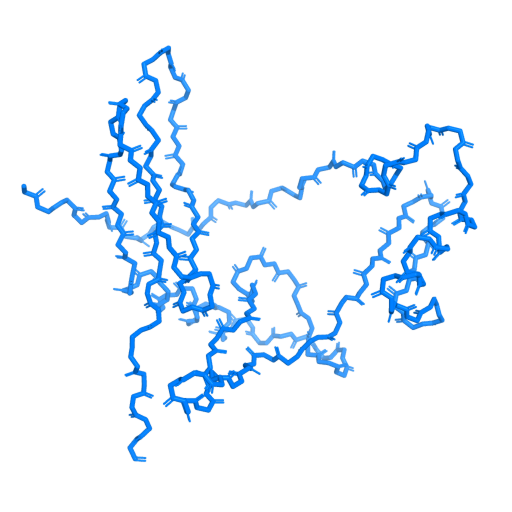N A O 1
ATOM 549 N N . LEU A 1 72 ? -8.539 -19.410 0.242 1.00 70.25 72 LEU A N 1
ATOM 550 C CA . LEU A 1 72 ? -9.658 -20.280 -0.124 1.00 70.25 72 LEU A CA 1
ATOM 551 C C . LEU A 1 72 ? -9.226 -21.508 -0.941 1.00 70.25 72 LEU A C 1
ATOM 553 O O . LEU A 1 72 ? -9.974 -22.482 -0.989 1.00 70.25 72 LEU A O 1
ATOM 557 N N . GLU A 1 73 ? -8.044 -21.483 -1.562 1.00 70.81 73 GLU A N 1
ATOM 558 C CA . GLU A 1 73 ? -7.533 -22.590 -2.378 1.00 70.81 73 GLU A CA 1
ATOM 559 C C . GLU A 1 73 ? -6.804 -23.643 -1.539 1.00 70.81 73 GLU A C 1
ATOM 561 O O . GLU A 1 73 ? -6.998 -24.840 -1.749 1.00 70.81 73 GLU A O 1
ATOM 566 N N . THR A 1 74 ? -5.987 -23.221 -0.568 1.00 68.88 74 THR A N 1
ATOM 567 C CA . THR A 1 74 ? -5.231 -24.147 0.298 1.00 68.88 74 THR A CA 1
ATOM 568 C C . THR A 1 74 ? -5.966 -24.495 1.591 1.00 68.88 74 THR A C 1
ATOM 570 O O . THR A 1 74 ? -5.634 -25.487 2.239 1.00 68.88 74 THR A O 1
ATOM 573 N N . GLY A 1 75 ? -6.974 -23.703 1.971 1.00 65.88 75 GLY A N 1
ATOM 574 C CA . GLY A 1 75 ? -7.659 -23.811 3.259 1.00 65.88 75 GLY A CA 1
ATOM 575 C C . GLY A 1 75 ? -6.874 -23.209 4.430 1.00 65.88 75 GLY A C 1
ATOM 576 O O . GLY A 1 75 ? -7.337 -23.303 5.572 1.00 65.88 75 GLY A O 1
ATOM 577 N N . ASP A 1 76 ? -5.716 -22.588 4.171 1.00 67.75 76 ASP A N 1
ATOM 578 C CA . ASP A 1 76 ? -4.944 -21.873 5.187 1.00 67.75 76 ASP A CA 1
ATOM 579 C C . ASP A 1 76 ? -5.721 -20.644 5.661 1.00 67.75 76 ASP A C 1
ATOM 581 O O . ASP A 1 76 ? -6.259 -19.868 4.869 1.00 67.75 76 ASP A O 1
ATOM 585 N N . LYS A 1 77 ? -5.810 -20.468 6.978 1.00 60.03 77 LYS A N 1
ATOM 586 C CA . LYS A 1 77 ? -6.726 -19.482 7.564 1.00 60.03 77 LYS A CA 1
ATOM 587 C C . LYS A 1 77 ? -6.156 -18.070 7.657 1.00 60.03 77 LYS A C 1
ATOM 589 O O . LYS A 1 77 ? -6.945 -17.147 7.813 1.00 60.03 77 LYS A O 1
ATOM 594 N N . ASP A 1 78 ? -4.845 -17.901 7.494 1.00 73.62 78 ASP A N 1
ATOM 595 C CA . ASP A 1 78 ? -4.162 -16.651 7.827 1.00 73.62 78 ASP A CA 1
ATOM 596 C C . ASP A 1 78 ? -3.073 -16.307 6.800 1.00 73.62 78 ASP A C 1
ATOM 598 O O . ASP A 1 78 ? -1.891 -16.566 7.006 1.00 73.62 78 ASP A O 1
ATOM 602 N N . VAL A 1 79 ? -3.464 -15.706 5.679 1.00 76.25 79 VAL A N 1
ATOM 603 C CA . VAL A 1 79 ? -2.536 -15.064 4.741 1.00 76.25 79 VAL A CA 1
ATOM 604 C C . VAL A 1 79 ? -2.369 -13.605 5.134 1.00 76.25 79 VAL A C 1
ATOM 606 O O . VAL A 1 79 ? -3.352 -12.858 5.219 1.00 76.25 79 VAL A O 1
ATOM 609 N N . TRP A 1 80 ? -1.123 -13.178 5.344 1.00 76.69 80 TRP A N 1
ATOM 610 C CA . TRP A 1 80 ? -0.800 -11.781 5.611 1.00 76.69 80 TRP A CA 1
ATOM 611 C C . TRP A 1 80 ? -1.004 -10.916 4.352 1.00 76.69 80 TRP A C 1
ATOM 613 O O . TRP A 1 80 ? -0.123 -10.784 3.499 1.00 76.69 80 TRP A O 1
ATOM 623 N N . TRP A 1 81 ? -2.172 -10.277 4.240 1.00 78.69 81 TRP A N 1
ATOM 624 C CA . TRP A 1 81 ? -2.554 -9.478 3.069 1.00 78.69 81 TRP A CA 1
ATOM 625 C C . TRP A 1 81 ? -2.762 -8.006 3.417 1.00 78.69 81 TRP A C 1
ATOM 627 O O . TRP A 1 81 ? -3.846 -7.439 3.303 1.00 78.69 81 TRP A O 1
ATOM 637 N N . ASN A 1 82 ? -1.691 -7.372 3.883 1.00 81.19 82 ASN A N 1
ATOM 638 C CA . ASN A 1 82 ? -1.671 -5.939 4.133 1.00 81.19 82 ASN A CA 1
ATOM 639 C C . ASN A 1 82 ? -0.247 -5.371 4.014 1.00 81.19 82 ASN A C 1
ATOM 641 O O . ASN A 1 82 ? 0.753 -6.097 4.008 1.00 81.19 82 ASN A O 1
ATOM 645 N N . ILE A 1 83 ? -0.163 -4.043 3.980 1.00 79.50 83 ILE A N 1
ATOM 646 C CA . ILE A 1 83 ? 1.088 -3.287 3.862 1.00 79.50 83 ILE A CA 1
ATOM 647 C C . ILE A 1 83 ? 1.489 -2.618 5.186 1.00 79.50 83 ILE A C 1
ATOM 649 O O . ILE A 1 83 ? 1.971 -1.487 5.180 1.00 79.50 83 ILE A O 1
ATOM 653 N N . VAL A 1 84 ? 1.320 -3.286 6.344 1.00 81.12 84 VAL A N 1
ATOM 654 C CA . VAL A 1 84 ? 1.577 -2.634 7.651 1.00 81.12 84 VAL A CA 1
ATOM 655 C C . VAL A 1 84 ? 2.976 -2.038 7.789 1.00 81.12 84 VAL A C 1
ATOM 657 O O . VAL A 1 84 ? 3.214 -1.083 8.524 1.00 81.12 84 VAL A O 1
ATOM 660 N N . HIS A 1 85 ? 3.909 -2.617 7.047 1.00 77.75 85 HIS A N 1
ATOM 661 C CA . HIS A 1 85 ? 5.311 -2.265 7.044 1.00 77.75 85 HIS A CA 1
ATOM 662 C C . HIS A 1 85 ? 5.630 -0.977 6.261 1.00 77.75 85 HIS A C 1
ATOM 664 O O . HIS A 1 85 ? 6.768 -0.516 6.357 1.00 77.75 85 HIS A O 1
ATOM 670 N N . THR A 1 86 ? 4.686 -0.391 5.508 1.00 71.31 86 THR A N 1
ATOM 671 C CA . THR A 1 86 ? 4.953 0.733 4.586 1.00 71.31 86 THR A CA 1
ATOM 672 C C . THR A 1 86 ? 4.523 2.117 5.084 1.00 71.31 86 THR A C 1
ATOM 674 O O . THR A 1 86 ? 4.754 3.087 4.364 1.00 71.31 86 THR A O 1
ATOM 677 N N . GLY A 1 87 ? 3.893 2.277 6.258 1.00 66.81 87 GLY A N 1
ATOM 678 C CA . GLY A 1 87 ? 3.420 3.613 6.653 1.00 66.81 87 GLY A CA 1
ATOM 679 C C . GLY A 1 87 ? 2.751 3.768 8.021 1.00 66.81 87 GLY A C 1
ATOM 680 O O . GLY A 1 87 ? 2.795 2.885 8.874 1.00 66.81 87 GLY A O 1
ATOM 681 N N . SER A 1 88 ? 2.147 4.948 8.216 1.00 61.62 88 SER A N 1
ATOM 682 C CA . SER A 1 88 ? 1.363 5.310 9.403 1.00 61.62 88 SER A CA 1
ATOM 683 C C . SER A 1 88 ? -0.009 4.658 9.324 1.00 61.62 88 SER A C 1
ATOM 685 O O . SER A 1 88 ? -0.885 5.119 8.594 1.00 61.62 88 SER A O 1
ATOM 687 N N . LEU A 1 89 ? -0.178 3.568 10.061 1.00 73.44 89 LEU A N 1
ATOM 688 C CA . LEU A 1 89 ? -1.428 2.830 10.104 1.00 73.44 89 LEU A CA 1
ATOM 689 C C . LEU A 1 89 ? -2.060 2.925 11.480 1.00 73.44 89 LEU A C 1
ATOM 691 O O . LEU A 1 89 ? -1.395 3.068 12.511 1.00 73.44 89 LEU A O 1
ATOM 695 N N . LYS A 1 90 ? -3.381 2.852 11.453 1.00 82.81 90 LYS A N 1
ATOM 696 C CA . LYS A 1 90 ? -4.230 2.700 12.619 1.00 82.81 90 LYS A CA 1
ATOM 697 C C . LYS A 1 90 ? -4.879 1.323 12.536 1.00 82.81 90 LYS A C 1
ATOM 699 O O . LYS A 1 90 ? -5.031 0.768 11.448 1.00 82.81 90 LYS A O 1
ATOM 704 N N . THR A 1 91 ? -5.235 0.755 13.675 1.00 85.56 91 THR A N 1
ATOM 705 C CA . THR A 1 91 ? -6.178 -0.365 13.732 1.00 85.56 91 THR A CA 1
ATOM 706 C C . THR A 1 91 ? -7.548 0.085 13.215 1.00 85.56 91 THR A C 1
ATOM 708 O O . THR A 1 91 ? -7.798 1.280 13.053 1.00 85.56 91 THR A O 1
ATOM 711 N N . ALA A 1 92 ? -8.448 -0.865 12.946 1.00 84.81 92 ALA A N 1
ATOM 712 C CA . ALA A 1 92 ? -9.769 -0.568 12.383 1.00 84.81 92 ALA A CA 1
ATOM 713 C C . ALA A 1 92 ? -10.624 0.384 13.246 1.00 84.81 92 ALA A C 1
ATOM 715 O O . ALA A 1 92 ? -11.489 1.073 12.722 1.00 84.81 92 ALA A O 1
ATOM 716 N N . ASP A 1 93 ? -10.365 0.448 14.554 1.00 87.62 93 ASP A N 1
ATOM 717 C CA . ASP A 1 93 ? -11.008 1.370 15.499 1.00 87.62 93 ASP A CA 1
ATOM 718 C C . ASP A 1 93 ? -10.327 2.754 15.581 1.00 87.62 93 ASP A C 1
ATOM 720 O O . ASP A 1 93 ? -10.720 3.597 16.385 1.00 87.62 93 ASP A O 1
ATOM 724 N N . GLY A 1 94 ? -9.289 3.002 14.778 1.00 86.12 94 GLY A N 1
ATOM 725 C CA . GLY A 1 94 ? -8.545 4.258 14.766 1.00 86.12 94 GLY A CA 1
ATOM 726 C C . GLY A 1 94 ? -7.392 4.337 15.772 1.00 86.12 94 GLY A C 1
ATOM 727 O O . GLY A 1 94 ? -6.667 5.340 15.771 1.00 86.12 94 GLY A O 1
ATOM 728 N N . THR A 1 95 ? -7.163 3.307 16.594 1.00 89.25 95 THR A N 1
ATOM 729 C CA . THR A 1 95 ? -6.030 3.279 17.531 1.00 89.25 95 THR A CA 1
ATOM 730 C C . THR A 1 95 ? -4.702 3.246 16.770 1.00 89.25 95 THR A C 1
ATOM 732 O O . THR A 1 95 ? -4.559 2.603 15.732 1.00 89.25 95 THR A O 1
ATOM 735 N N . ALA A 1 96 ? -3.695 3.967 17.266 1.00 86.88 96 ALA A N 1
ATOM 736 C CA . ALA A 1 96 ? -2.373 3.973 16.647 1.00 86.88 96 ALA A CA 1
ATOM 737 C C . ALA A 1 96 ? -1.756 2.566 16.650 1.00 86.88 96 ALA A C 1
ATOM 739 O O . ALA A 1 96 ? -1.712 1.902 17.689 1.00 86.88 96 ALA A O 1
ATOM 740 N N . PHE A 1 97 ? -1.226 2.127 15.506 1.00 85.50 97 PHE A N 1
ATOM 741 C CA . PHE A 1 97 ? -0.604 0.812 15.425 1.00 85.50 97 PHE A CA 1
ATOM 742 C C . PHE A 1 97 ? 0.714 0.778 16.233 1.00 85.50 97 PHE A C 1
ATOM 744 O O . PHE A 1 97 ? 1.536 1.697 16.111 1.00 85.50 97 PHE A O 1
ATOM 751 N N . PRO A 1 98 ? 0.969 -0.248 17.073 1.00 87.75 98 PRO A N 1
ATOM 752 C CA . PRO A 1 98 ? 2.151 -0.269 17.931 1.00 87.75 98 PRO A CA 1
ATOM 753 C C . PRO A 1 98 ? 3.463 -0.256 17.134 1.00 87.75 98 PRO A C 1
ATOM 755 O O . PRO A 1 98 ? 3.761 -1.184 16.384 1.00 87.75 98 PRO A O 1
ATOM 758 N N . LYS A 1 99 ? 4.320 0.749 17.364 1.00 85.81 99 LYS A N 1
ATOM 759 C CA . LYS A 1 99 ? 5.607 0.899 16.648 1.00 85.81 99 LYS A CA 1
ATOM 760 C C . LYS A 1 99 ? 6.502 -0.342 16.728 1.00 85.81 99 LYS A C 1
ATOM 762 O O . LYS A 1 99 ? 7.097 -0.730 15.729 1.00 85.81 99 LYS A O 1
ATOM 767 N N . LYS A 1 100 ? 6.572 -0.985 17.901 1.00 86.62 100 LYS A N 1
ATOM 768 C CA . LYS A 1 100 ? 7.349 -2.224 18.089 1.00 86.62 100 LYS A CA 1
ATOM 769 C C . LYS A 1 100 ? 6.848 -3.366 17.200 1.00 86.62 100 LYS A C 1
ATOM 771 O O . LYS A 1 100 ? 7.650 -4.168 16.743 1.00 86.62 100 LYS A O 1
ATOM 776 N N . MET A 1 101 ? 5.543 -3.422 16.936 1.00 85.69 101 MET A N 1
ATOM 777 C CA . MET A 1 101 ? 4.959 -4.435 16.061 1.00 85.69 101 MET A CA 1
ATOM 778 C C . MET A 1 101 ? 5.302 -4.162 14.596 1.00 85.69 101 MET A C 1
ATOM 780 O O . MET A 1 101 ? 5.693 -5.088 13.898 1.00 85.69 101 MET A O 1
ATOM 784 N N . VAL A 1 102 ? 5.262 -2.899 14.152 1.00 85.19 102 VAL A N 1
ATOM 785 C CA . VAL A 1 102 ? 5.735 -2.516 12.806 1.00 85.19 102 VAL A CA 1
ATOM 786 C C . VAL A 1 102 ? 7.192 -2.934 12.601 1.00 85.19 102 VAL A C 1
ATOM 788 O O . VAL A 1 102 ? 7.519 -3.551 11.592 1.00 85.19 102 VAL A O 1
ATOM 791 N N . GLN A 1 103 ? 8.056 -2.642 13.577 1.00 85.88 103 GLN A N 1
ATOM 792 C CA . GLN A 1 103 ? 9.477 -3.004 13.530 1.00 85.88 103 GLN A CA 1
ATOM 793 C C . GLN A 1 103 ? 9.687 -4.519 13.457 1.00 85.88 103 GLN A C 1
ATOM 795 O O . GLN A 1 103 ? 10.522 -4.984 12.684 1.00 85.88 103 GLN A O 1
ATOM 800 N N . GLU A 1 104 ? 8.926 -5.294 14.231 1.00 87.19 104 GLU A N 1
ATOM 801 C CA . GLU A 1 104 ? 9.016 -6.753 14.198 1.00 87.19 104 GLU A CA 1
ATOM 802 C C . GLU A 1 104 ? 8.521 -7.321 12.863 1.00 87.19 104 GLU A C 1
ATOM 804 O O . GLU A 1 104 ? 9.197 -8.170 12.289 1.00 87.19 104 GLU A O 1
ATOM 809 N N . VAL A 1 105 ? 7.409 -6.819 12.315 1.00 84.94 105 VAL A N 1
ATOM 810 C CA . VAL A 1 105 ? 6.923 -7.231 10.986 1.00 84.94 105 VAL A CA 1
ATOM 811 C C . VAL A 1 105 ? 7.954 -6.907 9.905 1.00 84.94 105 VAL A C 1
ATOM 813 O O . VAL A 1 105 ? 8.256 -7.762 9.078 1.00 84.94 105 VAL A O 1
ATOM 816 N N . GLN A 1 106 ? 8.553 -5.713 9.934 1.00 85.62 106 GLN A N 1
ATOM 817 C CA . GLN A 1 106 ? 9.630 -5.341 9.010 1.00 85.62 106 GLN A CA 1
ATOM 818 C C . GLN A 1 106 ? 10.838 -6.279 9.131 1.00 85.62 106 GLN A C 1
ATOM 820 O O . GLN A 1 106 ? 11.354 -6.749 8.118 1.00 85.62 106 GLN A O 1
ATOM 825 N N . ARG A 1 107 ? 11.269 -6.589 10.361 1.00 86.44 107 ARG A N 1
ATOM 826 C CA . ARG A 1 107 ? 12.388 -7.504 10.619 1.00 86.44 107 ARG A CA 1
ATOM 827 C C . ARG A 1 107 ? 12.099 -8.907 10.084 1.00 86.44 107 ARG A C 1
ATOM 829 O O . ARG A 1 107 ? 12.936 -9.466 9.383 1.00 86.44 107 ARG A O 1
ATOM 836 N N . ARG A 1 108 ? 10.918 -9.458 10.377 1.00 85.56 108 ARG A N 1
ATOM 837 C CA . ARG A 1 108 ? 10.485 -10.784 9.905 1.00 85.56 108 ARG A CA 1
ATOM 838 C C . ARG A 1 108 ? 10.344 -10.838 8.391 1.00 85.56 108 ARG A C 1
ATOM 840 O O . ARG A 1 108 ? 10.828 -11.784 7.779 1.00 85.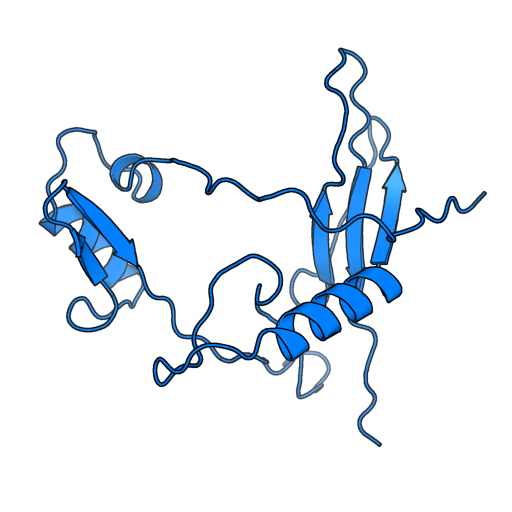56 108 ARG A O 1
ATOM 847 N N . GLY A 1 109 ? 9.753 -9.804 7.796 1.00 83.38 109 GLY A N 1
ATOM 848 C CA . GLY A 1 109 ? 9.669 -9.666 6.347 1.00 83.38 109 GLY A CA 1
ATOM 849 C C . GLY A 1 109 ? 11.056 -9.708 5.715 1.00 83.38 109 GLY A C 1
ATOM 850 O O . GLY A 1 109 ? 11.285 -10.484 4.793 1.00 83.38 109 GLY A O 1
ATOM 851 N N . TRP A 1 110 ? 12.021 -8.967 6.266 1.00 84.50 110 TRP A N 1
ATOM 852 C CA . TRP A 1 110 ? 13.399 -8.994 5.775 1.00 84.50 110 TRP A CA 1
ATOM 853 C C . TRP A 1 110 ? 14.083 -10.362 5.937 1.00 84.50 110 TRP A C 1
ATOM 855 O O . TRP A 1 110 ? 14.766 -10.817 5.025 1.00 84.50 110 TRP A O 1
ATOM 865 N N . GLU A 1 111 ? 13.877 -11.063 7.054 1.00 85.19 111 GLU A N 1
ATOM 866 C CA . GLU A 1 111 ? 14.417 -12.420 7.263 1.00 85.19 111 GLU A CA 1
ATOM 867 C C . GLU A 1 111 ? 13.868 -13.451 6.267 1.00 85.19 111 GLU A C 1
ATOM 869 O O . GLU A 1 111 ? 14.591 -14.362 5.868 1.00 85.19 111 GLU A O 1
ATOM 874 N N . ALA A 1 112 ? 12.610 -13.296 5.851 1.00 83.69 112 ALA A N 1
ATOM 875 C CA . ALA A 1 112 ? 11.937 -14.164 4.884 1.00 83.69 112 ALA A CA 1
ATOM 876 C C . ALA A 1 112 ? 12.094 -13.697 3.422 1.00 83.69 112 ALA A C 1
ATOM 878 O O . ALA A 1 112 ? 11.493 -14.256 2.500 1.00 83.69 112 ALA A O 1
ATOM 879 N N . THR A 1 113 ? 12.886 -12.651 3.196 1.00 85.12 113 THR A N 1
ATOM 880 C CA . THR A 1 113 ? 13.046 -12.025 1.889 1.00 85.12 113 THR A CA 1
ATOM 881 C C . THR A 1 113 ? 14.012 -12.791 0.993 1.00 85.12 113 THR A C 1
ATOM 883 O O . THR A 1 113 ? 15.136 -13.121 1.372 1.00 85.12 113 THR A O 1
ATOM 886 N N . TYR A 1 114 ? 13.609 -12.957 -0.261 1.00 83.44 114 TYR A N 1
ATOM 887 C CA . TYR A 1 114 ? 14.446 -13.403 -1.363 1.00 83.44 114 TYR A CA 1
ATOM 888 C C . TYR A 1 114 ? 14.555 -12.286 -2.403 1.00 83.44 114 TYR A C 1
ATOM 890 O O . TYR A 1 114 ? 13.596 -11.569 -2.686 1.00 83.44 114 TYR A O 1
ATOM 898 N N . ALA A 1 115 ? 15.747 -12.122 -2.971 1.00 83.56 115 ALA A N 1
ATOM 899 C CA . ALA A 1 115 ? 16.009 -11.130 -4.004 1.00 83.56 115 ALA A CA 1
ATOM 900 C C . ALA A 1 115 ? 16.774 -11.773 -5.159 1.00 83.56 115 ALA A C 1
ATOM 902 O O . ALA A 1 115 ? 17.703 -12.558 -4.943 1.00 83.56 115 ALA A O 1
ATOM 903 N N . TRP A 1 116 ? 16.419 -11.396 -6.386 1.00 80.31 116 TRP A N 1
ATOM 904 C CA . TRP A 1 116 ? 17.113 -11.849 -7.588 1.00 80.31 116 TRP A CA 1
ATOM 905 C C . TRP A 1 116 ? 17.423 -10.678 -8.509 1.00 80.31 116 TRP A C 1
ATOM 907 O O . TRP A 1 116 ? 16.608 -9.773 -8.697 1.00 80.31 116 TRP A O 1
ATOM 917 N N . LYS A 1 117 ? 18.612 -10.720 -9.115 1.00 81.25 117 LYS A N 1
ATOM 918 C CA . LYS A 1 117 ? 19.019 -9.793 -10.173 1.00 81.25 117 LYS A CA 1
ATOM 919 C C . LYS A 1 117 ? 18.395 -10.259 -11.488 1.00 81.25 117 LYS A C 1
ATOM 921 O O . LYS A 1 117 ? 18.880 -11.234 -12.062 1.00 81.25 117 LYS A O 1
ATOM 926 N N . LEU A 1 118 ? 17.335 -9.587 -11.937 1.00 80.06 118 LEU A N 1
ATOM 927 C CA . LEU A 1 118 ? 16.657 -9.920 -13.192 1.00 80.06 118 LEU A CA 1
ATOM 928 C C . LEU A 1 118 ? 17.472 -9.445 -14.391 1.00 80.06 118 LEU A C 1
ATOM 930 O O . LEU A 1 118 ? 17.966 -8.318 -14.402 1.00 80.06 118 LEU A O 1
ATOM 934 N N . LYS A 1 119 ? 17.581 -10.282 -15.418 1.00 79.19 119 LYS A N 1
ATOM 935 C CA . LYS A 1 119 ? 18.246 -9.966 -16.684 1.00 79.19 119 LYS A CA 1
ATOM 936 C C . LYS A 1 119 ? 17.225 -9.634 -17.773 1.00 79.19 119 LYS A C 1
ATOM 938 O O . LYS A 1 119 ? 16.067 -10.043 -17.679 1.00 79.19 119 LYS A O 1
ATOM 943 N N . PRO A 1 120 ? 17.635 -8.920 -18.836 1.00 81.94 120 PRO A N 1
ATOM 944 C CA . PRO A 1 120 ? 16.791 -8.748 -20.011 1.00 81.94 120 PRO A CA 1
ATOM 945 C C . PRO A 1 120 ? 16.291 -10.101 -20.535 1.00 81.94 120 PRO A C 1
ATOM 947 O O . PRO A 1 120 ? 17.090 -10.997 -20.797 1.00 81.94 120 PRO A O 1
ATOM 950 N N . GLY A 1 121 ? 14.971 -10.231 -20.678 1.00 85.69 121 GLY A N 1
ATOM 951 C CA . GLY A 1 121 ? 14.309 -11.466 -21.107 1.00 85.69 121 GLY A CA 1
ATOM 952 C C . GLY A 1 121 ? 13.804 -12.363 -19.972 1.00 85.69 121 GLY A C 1
ATOM 953 O O . GLY A 1 121 ? 13.024 -13.271 -20.254 1.00 85.69 121 GLY A O 1
ATOM 954 N N . ASP A 1 122 ? 14.175 -12.103 -18.715 1.00 86.56 122 ASP A N 1
ATOM 955 C CA . ASP A 1 122 ? 13.621 -12.832 -17.571 1.00 86.56 122 ASP A CA 1
ATOM 956 C C . ASP A 1 122 ? 12.161 -12.431 -17.321 1.00 86.56 122 ASP A C 1
ATOM 958 O O . ASP A 1 122 ? 11.793 -11.255 -17.385 1.00 86.56 122 ASP A O 1
ATOM 962 N N . TRP A 1 123 ? 11.342 -13.421 -16.967 1.00 85.81 123 TRP A N 1
ATOM 963 C CA . TRP A 1 123 ? 9.966 -13.230 -16.521 1.00 85.81 123 TRP A CA 1
ATOM 964 C C . TRP A 1 123 ? 9.829 -13.718 -15.087 1.00 85.81 123 TRP A C 1
ATOM 966 O O . TRP A 1 123 ? 10.285 -14.810 -14.747 1.00 85.81 123 TRP A O 1
ATOM 976 N N . VAL A 1 124 ? 9.172 -12.915 -14.256 1.00 84.12 124 VAL A N 1
ATOM 977 C CA . VAL A 1 124 ? 8.812 -13.296 -12.891 1.00 84.12 124 VAL A CA 1
ATOM 978 C C . VAL A 1 124 ? 7.301 -13.430 -12.830 1.00 84.12 124 VAL A C 1
ATOM 980 O O . VAL A 1 124 ? 6.579 -12.493 -13.162 1.00 84.12 124 VAL A O 1
ATOM 983 N N . VAL A 1 125 ? 6.837 -14.599 -12.402 1.00 88.06 125 VAL A N 1
ATOM 984 C CA . VAL A 1 125 ? 5.424 -14.874 -12.142 1.00 88.06 125 VAL A CA 1
ATOM 985 C C . VAL A 1 125 ? 5.299 -15.171 -10.657 1.00 88.06 125 VAL A C 1
ATOM 987 O O . VAL A 1 125 ? 5.996 -16.046 -10.145 1.00 88.06 125 VAL A O 1
ATOM 990 N N . LEU A 1 126 ? 4.449 -14.413 -9.970 1.00 86.19 126 LEU A N 1
ATOM 991 C CA . LEU A 1 126 ? 4.223 -14.525 -8.533 1.00 86.19 126 LEU A CA 1
ATOM 992 C C . LEU A 1 126 ? 2.744 -14.786 -8.273 1.00 86.19 126 LEU A C 1
ATOM 994 O O . LEU A 1 126 ? 1.885 -14.225 -8.953 1.00 86.19 126 LEU A O 1
ATOM 998 N N . ASP A 1 127 ? 2.467 -15.579 -7.245 1.00 85.25 127 ASP A N 1
ATOM 999 C CA . ASP A 1 127 ? 1.143 -15.635 -6.643 1.00 85.25 127 ASP A CA 1
ATOM 1000 C C . ASP A 1 127 ? 0.984 -14.443 -5.688 1.00 85.25 127 ASP A C 1
ATOM 1002 O O . ASP A 1 127 ? 1.522 -14.441 -4.582 1.00 85.25 127 ASP A O 1
ATOM 1006 N N . ASN A 1 128 ? 0.251 -13.417 -6.124 1.00 83.88 128 ASN A 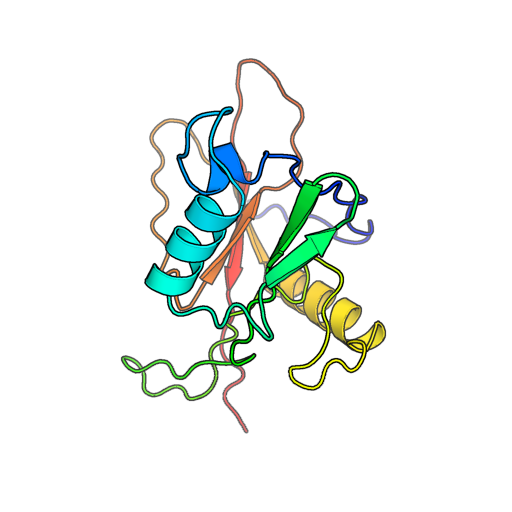N 1
ATOM 1007 C CA . ASN A 1 128 ? 0.046 -12.185 -5.358 1.00 83.88 128 ASN A CA 1
ATOM 1008 C C . ASN A 1 128 ? -0.768 -12.391 -4.066 1.00 83.88 128 ASN A C 1
ATOM 1010 O O . ASN A 1 128 ? -0.842 -11.477 -3.244 1.00 83.88 128 ASN A O 1
ATOM 1014 N N . MET A 1 129 ? -1.388 -13.559 -3.885 1.00 80.31 129 MET A N 1
ATOM 1015 C CA . MET A 1 129 ? -2.045 -13.908 -2.629 1.00 80.31 129 MET A CA 1
ATOM 1016 C C . MET A 1 129 ? -1.025 -14.374 -1.597 1.00 80.31 129 MET A C 1
ATOM 1018 O O . MET A 1 129 ? -1.128 -14.001 -0.440 1.00 80.31 129 MET A O 1
ATOM 1022 N N . GLN A 1 130 ? -0.013 -15.138 -2.003 1.00 78.94 130 GLN A N 1
ATOM 1023 C CA . GLN A 1 130 ? 0.956 -15.739 -1.077 1.00 78.94 130 GLN A CA 1
ATOM 1024 C C . GLN A 1 130 ? 2.258 -14.944 -0.944 1.00 78.94 130 GLN A C 1
ATOM 1026 O O . GLN A 1 130 ? 3.077 -15.211 -0.064 1.00 78.94 130 GLN A O 1
ATOM 1031 N N . VAL A 1 131 ? 2.486 -13.990 -1.844 1.00 83.38 131 VAL A N 1
ATOM 1032 C CA . VAL A 1 131 ? 3.790 -13.363 -2.007 1.00 83.38 131 VAL A CA 1
ATOM 1033 C C . VAL A 1 131 ? 3.674 -11.848 -2.018 1.00 83.38 131 VAL A C 1
ATOM 1035 O O . VAL A 1 131 ? 3.037 -11.255 -2.890 1.00 83.38 131 VAL A O 1
ATOM 1038 N N . GLN A 1 132 ? 4.391 -11.206 -1.096 1.00 84.81 132 GLN A N 1
ATOM 1039 C CA . GLN A 1 132 ? 4.614 -9.767 -1.166 1.00 84.81 132 GLN A CA 1
ATOM 1040 C C . GLN A 1 132 ? 5.839 -9.479 -2.026 1.00 84.81 132 GLN A C 1
ATOM 1042 O O . GLN A 1 132 ? 6.827 -10.213 -2.008 1.00 84.81 132 GLN A O 1
ATOM 1047 N N . HIS A 1 133 ? 5.801 -8.388 -2.779 1.00 86.19 133 HIS A N 1
ATOM 1048 C CA . HIS A 1 133 ? 6.904 -8.009 -3.646 1.00 86.19 133 HIS A CA 1
ATOM 1049 C C . HIS A 1 133 ? 7.208 -6.521 -3.543 1.00 86.19 133 HIS A C 1
ATOM 1051 O O . HIS A 1 133 ? 6.363 -5.695 -3.204 1.00 86.19 133 HIS A O 1
ATOM 1057 N N . GLY A 1 134 ? 8.455 -6.182 -3.833 1.00 82.94 134 GLY A N 1
ATOM 1058 C CA . GLY A 1 134 ? 8.961 -4.825 -3.779 1.00 82.94 134 GLY A CA 1
ATOM 1059 C C . GLY A 1 134 ? 10.196 -4.681 -4.650 1.00 82.94 134 GLY A C 1
ATOM 1060 O O . GLY A 1 134 ? 10.539 -5.558 -5.438 1.00 82.94 134 GLY A O 1
ATOM 1061 N N . ARG A 1 135 ? 10.896 -3.562 -4.512 1.00 82.50 135 ARG A N 1
ATOM 1062 C CA . ARG A 1 135 ? 12.109 -3.284 -5.282 1.00 82.50 135 ARG A CA 1
ATOM 1063 C C . ARG A 1 135 ? 13.178 -2.752 -4.347 1.00 82.50 135 ARG A C 1
ATOM 1065 O O . ARG A 1 135 ? 12.906 -1.832 -3.578 1.00 82.50 135 ARG A O 1
ATOM 1072 N N . LEU A 1 136 ? 14.392 -3.284 -4.455 1.00 82.69 136 LEU A N 1
ATOM 1073 C CA . LEU A 1 136 ? 15.528 -2.701 -3.748 1.00 82.69 136 LEU A CA 1
ATOM 1074 C C . LEU A 1 136 ? 15.883 -1.322 -4.327 1.00 82.69 136 LEU A C 1
ATOM 1076 O O . LEU A 1 136 ? 15.640 -1.063 -5.513 1.00 82.69 136 LEU A O 1
ATOM 1080 N N . PRO A 1 137 ? 16.452 -0.416 -3.513 1.00 78.56 137 PRO A N 1
ATOM 1081 C CA . PRO A 1 137 ? 17.072 0.793 -4.032 1.00 78.56 137 PRO A CA 1
ATOM 1082 C C . PRO A 1 137 ? 18.089 0.450 -5.125 1.00 78.56 137 PRO A C 1
ATOM 1084 O O . PRO A 1 137 ? 18.789 -0.558 -5.044 1.00 78.56 137 PRO A O 1
ATOM 1087 N N . PHE A 1 138 ? 18.171 1.292 -6.148 1.00 73.75 138 PHE A N 1
ATOM 1088 C CA . PHE A 1 138 ? 19.099 1.121 -7.260 1.00 73.75 138 PHE A CA 1
ATOM 1089 C C . PHE A 1 138 ? 19.668 2.483 -7.649 1.00 73.75 138 PHE A C 1
ATOM 1091 O O . PHE A 1 138 ? 19.033 3.516 -7.421 1.00 73.75 138 PHE A O 1
ATOM 1098 N N . GLN A 1 139 ? 20.864 2.480 -8.230 1.00 74.38 139 GLN A N 1
ATOM 1099 C CA . GLN A 1 139 ? 21.404 3.666 -8.879 1.00 74.38 139 GLN A CA 1
ATOM 1100 C C . GLN A 1 139 ? 20.920 3.680 -10.330 1.00 74.38 139 GLN A C 1
ATOM 1102 O O . GLN A 1 139 ? 21.041 2.661 -11.012 1.00 74.38 139 GLN A O 1
ATOM 1107 N N . PRO A 1 140 ? 20.323 4.784 -10.800 1.00 68.69 140 PRO A N 1
ATOM 1108 C CA . PRO A 1 140 ? 19.882 4.864 -12.177 1.00 68.69 140 PRO A CA 1
ATOM 1109 C C . PRO A 1 140 ? 21.096 4.984 -13.106 1.00 68.69 140 PRO A C 1
ATOM 1111 O O . PRO A 1 140 ? 21.799 5.989 -13.077 1.00 68.69 140 PRO A O 1
ATOM 1114 N N . ASP A 1 141 ? 21.315 3.971 -13.941 1.00 75.00 141 ASP A N 1
ATOM 1115 C CA . ASP A 1 141 ? 22.181 4.036 -15.122 1.00 75.00 141 ASP A CA 1
ATOM 1116 C C . ASP A 1 141 ? 21.460 3.469 -16.360 1.00 75.00 141 ASP A C 1
ATOM 1118 O O . ASP A 1 141 ? 20.340 2.951 -16.259 1.00 75.00 141 ASP A O 1
ATOM 1122 N N . ASP A 1 142 ? 22.093 3.589 -17.528 1.00 58.19 142 ASP A N 1
ATOM 1123 C CA . ASP A 1 142 ? 21.538 3.168 -18.823 1.00 58.19 142 ASP A CA 1
ATOM 1124 C C . ASP A 1 142 ? 21.432 1.636 -18.981 1.00 58.19 142 ASP A C 1
ATOM 1126 O O . ASP A 1 142 ? 20.818 1.149 -19.930 1.00 58.19 142 ASP A O 1
ATOM 1130 N N . SER A 1 143 ? 22.002 0.850 -18.061 1.00 61.12 143 SER A N 1
ATOM 1131 C CA . SER A 1 143 ? 22.066 -0.619 -18.124 1.00 61.12 143 SER A CA 1
ATOM 1132 C C . SER A 1 143 ? 21.037 -1.333 -17.238 1.00 61.12 143 SER A C 1
ATOM 1134 O O . SER A 1 143 ? 21.073 -2.557 -17.111 1.00 61.12 143 SER A O 1
ATOM 1136 N N . GLN A 1 144 ? 20.129 -0.571 -16.620 1.00 58.94 144 GLN A N 1
ATOM 1137 C CA . GLN A 1 144 ? 19.330 -0.959 -15.454 1.00 58.94 144 GLN A CA 1
ATOM 1138 C C . GLN A 1 144 ? 18.870 -2.425 -15.387 1.00 58.94 144 GLN A C 1
ATOM 1140 O O . GLN A 1 144 ? 17.884 -2.851 -15.992 1.00 58.94 144 GLN A O 1
ATOM 1145 N N . ILE A 1 145 ? 19.537 -3.153 -14.493 1.00 59.00 145 ILE A N 1
ATOM 1146 C CA . ILE A 1 145 ? 19.157 -4.468 -13.978 1.00 59.00 145 ILE A CA 1
ATOM 1147 C C . ILE A 1 145 ? 18.225 -4.234 -12.787 1.00 59.00 145 ILE A C 1
ATOM 1149 O O . ILE A 1 145 ? 18.635 -3.740 -11.734 1.00 59.00 145 ILE A O 1
ATOM 1153 N N . ARG A 1 146 ? 16.945 -4.575 -12.937 1.00 63.72 146 ARG A N 1
ATOM 1154 C CA . ARG A 1 146 ? 15.964 -4.434 -11.854 1.00 63.72 146 ARG A CA 1
ATOM 1155 C C . ARG A 1 146 ? 16.111 -5.613 -10.899 1.00 63.72 146 ARG A C 1
ATOM 1157 O O . ARG A 1 146 ? 15.927 -6.760 -11.291 1.00 63.72 146 ARG A O 1
ATOM 1164 N N . THR A 1 147 ? 16.434 -5.336 -9.638 1.00 60.59 147 THR A N 1
ATOM 1165 C CA . THR A 1 147 ? 16.385 -6.361 -8.587 1.00 60.59 147 THR A CA 1
ATOM 1166 C C . THR A 1 147 ? 15.010 -6.306 -7.937 1.00 60.59 147 THR A C 1
ATOM 1168 O O . THR A 1 147 ? 14.680 -5.335 -7.247 1.00 60.59 147 THR A O 1
ATOM 1171 N N . LEU A 1 148 ? 14.192 -7.321 -8.216 1.00 67.31 148 LEU A N 1
ATOM 1172 C CA . LEU A 1 148 ? 12.897 -7.487 -7.568 1.00 67.31 148 LEU A CA 1
ATOM 1173 C C . LEU A 1 148 ? 13.115 -8.154 -6.209 1.00 67.31 148 LEU A C 1
ATOM 1175 O O . LEU A 1 148 ? 13.865 -9.127 -6.089 1.00 67.31 148 LEU A O 1
ATOM 1179 N N . LEU A 1 149 ? 12.469 -7.587 -5.198 1.00 65.12 149 LEU A N 1
ATOM 1180 C CA . LEU A 1 149 ? 12.371 -8.138 -3.861 1.00 65.12 149 LEU A CA 1
ATOM 1181 C C . LEU A 1 149 ? 11.106 -8.974 -3.769 1.00 65.12 149 LEU A C 1
ATOM 1183 O O . LEU A 1 149 ? 10.043 -8.541 -4.216 1.00 65.12 149 LEU A O 1
ATOM 1187 N N . THR A 1 150 ? 11.196 -10.132 -3.143 1.00 62.75 150 THR A N 1
ATOM 1188 C CA . THR A 1 150 ? 10.049 -10.996 -2.921 1.00 62.75 150 THR A CA 1
ATOM 1189 C C . THR A 1 150 ? 10.111 -11.542 -1.509 1.00 62.75 150 THR A C 1
ATOM 1191 O O . THR A 1 150 ? 11.062 -12.219 -1.132 1.00 62.75 150 THR A O 1
ATOM 1194 N N . VAL A 1 151 ? 9.106 -11.213 -0.710 1.00 63.25 151 VAL A N 1
ATOM 1195 C CA . VAL A 1 151 ? 8.945 -11.727 0.645 1.00 63.25 151 VAL A CA 1
ATOM 1196 C C . VAL A 1 151 ? 7.968 -12.884 0.559 1.00 63.25 151 VAL A C 1
ATOM 1198 O O . VAL A 1 151 ? 6.807 -12.692 0.194 1.00 63.25 151 VAL A O 1
ATOM 1201 N N . TYR A 1 152 ? 8.453 -14.084 0.865 1.00 61.47 152 TYR A N 1
ATOM 1202 C CA . TYR A 1 152 ? 7.572 -15.229 1.027 1.00 61.47 152 TYR A CA 1
ATOM 1203 C C . TYR A 1 152 ? 7.059 -15.223 2.453 1.00 61.47 152 TYR A C 1
ATOM 1205 O O . TYR A 1 152 ? 7.846 -15.324 3.392 1.00 61.47 152 TYR A O 1
ATOM 1213 N N . ASP A 1 153 ? 5.746 -15.171 2.612 1.00 57.22 153 ASP A N 1
ATOM 1214 C CA . ASP A 1 153 ? 5.159 -15.704 3.827 1.00 57.22 153 ASP A CA 1
ATOM 1215 C C . ASP A 1 153 ? 5.186 -17.231 3.670 1.00 57.22 153 ASP A C 1
ATOM 1217 O O . ASP A 1 153 ? 4.511 -17.795 2.814 1.00 57.22 153 ASP A O 1
ATOM 1221 N N . THR A 1 154 ? 6.088 -17.915 4.374 1.00 47.28 154 THR A N 1
ATOM 1222 C CA . THR A 1 154 ? 6.084 -19.387 4.424 1.00 47.28 154 THR A CA 1
ATOM 1223 C C . THR A 1 154 ? 5.782 -19.807 5.848 1.00 47.28 154 THR A C 1
ATOM 1225 O O . THR A 1 154 ? 6.264 -19.200 6.804 1.00 47.28 154 THR A O 1
ATOM 1228 N N . PRO A 1 155 ? 4.958 -20.848 5.982 1.00 43.91 155 PRO A N 1
ATOM 1229 C CA . PRO A 1 155 ? 3.829 -20.844 6.876 1.00 43.91 155 PRO A CA 1
ATOM 1230 C C . PRO A 1 155 ? 4.330 -20.816 8.313 1.00 43.91 155 PRO A C 1
ATOM 1232 O O . PRO A 1 155 ? 5.054 -21.719 8.751 1.00 43.91 155 PRO A O 1
ATOM 1235 N N . LEU A 1 156 ? 3.831 -19.867 9.098 1.00 36.38 156 LEU A N 1
ATOM 1236 C CA . LEU A 1 156 ? 3.445 -20.249 10.445 1.00 36.38 156 LEU A CA 1
ATOM 1237 C C . LEU A 1 156 ? 2.411 -21.370 10.274 1.00 36.38 156 LEU A C 1
ATOM 1239 O O . LEU A 1 156 ? 1.216 -21.119 10.173 1.00 36.38 156 LEU A O 1
ATOM 1243 N N . ARG A 1 157 ? 2.875 -22.625 10.187 1.00 36.44 157 ARG A N 1
ATOM 1244 C CA . ARG A 1 157 ? 2.030 -23.754 10.558 1.00 36.44 157 ARG A CA 1
ATOM 1245 C C . ARG A 1 157 ? 1.703 -23.469 12.007 1.00 36.44 157 ARG A C 1
ATOM 1247 O O . ARG A 1 157 ? 2.596 -23.540 12.851 1.00 36.44 157 ARG A O 1
ATOM 1254 N N . SER A 1 158 ? 0.479 -23.027 12.251 1.00 35.50 158 SER A N 1
ATOM 1255 C CA . SER A 1 158 ? -0.054 -22.928 13.595 1.00 35.50 158 SER A CA 1
ATOM 1256 C C . SER A 1 158 ? 0.246 -24.248 14.304 1.00 35.50 158 SER A C 1
ATOM 1258 O O . SER A 1 158 ? -0.056 -25.329 13.794 1.00 35.50 158 SER A O 1
ATOM 1260 N N . CYS A 1 159 ? 0.978 -24.135 15.410 1.00 33.16 159 CYS A N 1
ATOM 1261 C CA . CYS A 1 159 ? 1.195 -25.219 16.353 1.00 33.16 159 CYS A CA 1
ATOM 1262 C C . CYS A 1 159 ? -0.142 -25.659 16.957 1.00 33.16 159 CYS A C 1
ATOM 1264 O O . CYS A 1 159 ? -1.001 -24.770 17.170 1.00 33.16 159 CYS A O 1
#

Radius of gyration: 19.1 Å; chains: 1; bounding box: 45×48×39 Å

Secondary structure (DSSP, 8-state):
--------SPPP--------HHHHTT--TT--HHHHHHHHHHTT--HHHHEEE-TTS-EEE-----SEE--TTT--S-EE-S-GGGS--B-TTSPBPPHHHHHHHHHHHHHTEEEEEPPTT------TTTEEEEE------TT---EEEEEE-------

pLDDT: mean 76.28, std 18.19, range [30.61, 96.75]